Protein AF-A0A3N0Z350-F1 (afdb_monomer_lite)

Secondary structure (DSSP, 8-state):
----------------------PPPPPPTTS-S--TTSHHHHHHS-S-----TTSHHHHHHHHHHHHHHHHHHHHHHTTSEEEEEEGGG-EEEEEEEEE-TTSSEEEEEEEEETTEEEEEEEEEGGGEEEEEE----S--------------TTS-TTTHHHHHHHHHHHS-TT---

Radius of gyration: 33.09 Å; chains: 1; bounding box: 87×60×90 Å

Foldseek 3Di:
DDDDDDDDDDDDDDDDDDPPPDDPDDDDPPDPPDDCPDPVVVVVPPPDDPPPVPPPVVVVVVVVVVLVVVVVVQLLQAQFWKWFQFPPRFIWIFGWHHADSVRQKTWTAQIDGPVGTDGIDIDGVNGTPDMDTDRPPDDPDDDDDDDDDDDPPPPPPPCVVVSVVVVVVVPDPDDDD

InterPro domains:
  IPR020338 SMN complex, gem-associated protein 7 [PF11095] (59-133)
  IPR020338 SMN complex, gem-associated protein 7 [PTHR14679] (14-134)
  IPR020338 SMN complex, gem-associated protein 7 [cd11677] (58-134)
  IPR024642 SUZ-C domain [PS51938] (1-38)

Sequence (177 aa):
MRVFFKQASEPSSMKTPVSVLRLPRGPDPNSRGFDPNSPRFIALCPTTLSSSSSGSADEEEQRSDLRERFLRTLLSMTDKQVEFNMHEKVRVRARFGASDIDVLNFQVCDLETPLGVQREALLRCQDVISCSFELAIGQQEAHSSPSCLRPSLSSCQAQEHVCDNLQKYITDPAAPL

Structure (mmCIF, N/CA/C/O backbone):
data_AF-A0A3N0Z350-F1
#
_entry.id   AF-A0A3N0Z350-F1
#
loop_
_atom_site.group_PDB
_atom_site.id
_atom_site.type_symbol
_atom_site.label_atom_id
_atom_site.label_alt_id
_atom_site.label_comp_id
_atom_site.label_asym_id
_atom_site.label_entity_id
_atom_site.label_seq_id
_atom_site.pdbx_PDB_ins_code
_atom_site.Cartn_x
_atom_site.Cartn_y
_atom_site.Cartn_z
_atom_site.occupancy
_atom_site.B_iso_or_equiv
_atom_site.auth_seq_id
_atom_site.auth_comp_id
_atom_site.auth_asym_id
_atom_site.auth_atom_id
_atom_site.pdbx_PDB_model_num
ATOM 1 N N . MET A 1 1 ? -62.198 35.765 -67.996 1.00 38.78 1 MET A N 1
ATOM 2 C CA . MET A 1 1 ? -61.130 35.646 -66.977 1.00 38.78 1 MET A CA 1
ATOM 3 C C . MET A 1 1 ? -59.852 35.335 -67.753 1.00 38.78 1 MET A C 1
ATOM 5 O O . MET A 1 1 ? -59.866 34.366 -68.491 1.00 38.78 1 MET A O 1
ATOM 9 N N . ARG A 1 2 ? -58.922 36.289 -67.931 1.00 38.69 2 ARG A N 1
ATOM 10 C CA . ARG A 1 2 ? -57.797 36.570 -67.006 1.00 38.69 2 ARG A CA 1
ATOM 11 C C . ARG A 1 2 ? -56.979 35.291 -66.751 1.00 38.69 2 ARG A C 1
ATOM 13 O O . ARG A 1 2 ? -57.565 34.340 -66.270 1.00 38.69 2 ARG A O 1
ATOM 20 N N . VAL A 1 3 ? -55.672 35.187 -66.970 1.00 33.28 3 VAL A N 1
ATOM 21 C CA . VAL A 1 3 ? -54.604 36.064 -67.476 1.00 33.28 3 VAL A CA 1
ATOM 22 C C . VAL A 1 3 ? -53.439 35.117 -67.821 1.00 33.28 3 VAL A C 1
ATOM 24 O O . VAL A 1 3 ? -53.328 34.044 -67.234 1.00 33.28 3 VAL A O 1
ATOM 27 N N . PHE A 1 4 ? -52.559 35.544 -68.723 1.00 43.88 4 PHE A N 1
ATOM 28 C CA . PHE A 1 4 ? -51.174 35.076 -68.842 1.00 43.88 4 PHE A CA 1
ATOM 29 C C . PHE A 1 4 ? -50.443 35.041 -67.484 1.00 43.88 4 PHE A C 1
ATOM 31 O O . PHE A 1 4 ? -50.717 35.900 -66.655 1.00 43.88 4 PHE A O 1
ATOM 38 N N . PHE A 1 5 ? -49.431 34.177 -67.320 1.00 39.84 5 PHE A N 1
ATOM 39 C CA . PHE A 1 5 ? -48.048 34.620 -67.068 1.00 39.84 5 PHE A CA 1
ATOM 40 C C . PHE A 1 5 ? -47.017 33.487 -67.252 1.00 39.84 5 PHE A C 1
ATOM 42 O O . PHE A 1 5 ? -47.298 32.300 -67.144 1.00 39.84 5 PHE A O 1
ATOM 49 N N . LYS A 1 6 ? -45.822 33.951 -67.601 1.00 44.53 6 LYS A N 1
ATOM 50 C CA . LYS A 1 6 ? -44.577 33.342 -68.084 1.00 44.53 6 LYS A CA 1
ATOM 51 C C . LYS A 1 6 ? -43.626 33.068 -66.909 1.00 44.53 6 LYS A C 1
ATOM 53 O O . LYS A 1 6 ? -43.583 33.933 -66.048 1.00 44.53 6 LYS A O 1
ATOM 58 N N . GLN A 1 7 ? -42.786 32.021 -66.943 1.00 38.38 7 GLN A N 1
ATOM 59 C CA . GLN A 1 7 ? -41.319 32.150 -66.763 1.00 38.38 7 GLN A CA 1
ATOM 60 C C . GLN A 1 7 ? -40.536 30.833 -66.867 1.00 38.38 7 GLN A C 1
ATOM 62 O O . GLN A 1 7 ? -40.967 29.785 -66.404 1.00 38.38 7 GLN A O 1
ATOM 67 N N . ALA A 1 8 ? -39.349 30.959 -67.464 1.00 47.94 8 ALA A N 1
ATOM 68 C CA . ALA A 1 8 ? -38.227 30.038 -67.372 1.00 47.94 8 ALA A CA 1
ATOM 69 C C . ALA A 1 8 ? -37.484 30.220 -66.033 1.00 47.94 8 ALA A C 1
ATOM 71 O O . ALA A 1 8 ? -37.407 31.346 -65.539 1.00 47.94 8 ALA A O 1
ATOM 72 N N . SER A 1 9 ? -36.881 29.148 -65.507 1.00 46.88 9 SER A N 1
ATOM 73 C CA . SER A 1 9 ? -35.874 29.211 -64.438 1.00 46.88 9 SER A CA 1
ATOM 74 C C . SER A 1 9 ? -34.918 28.005 -64.480 1.00 46.88 9 SER A C 1
ATOM 76 O O . SER A 1 9 ? -35.347 26.882 -64.232 1.00 46.88 9 SER A O 1
ATOM 78 N N . GLU A 1 10 ? -33.651 28.301 -64.802 1.00 54.56 10 GLU A N 1
ATOM 79 C CA . GLU A 1 10 ? -32.373 27.718 -64.332 1.00 54.56 10 GLU A CA 1
ATOM 80 C C . GLU A 1 10 ? -32.142 26.181 -64.327 1.00 54.56 10 GLU A C 1
ATOM 82 O O . GLU A 1 10 ? -32.831 25.445 -63.619 1.00 54.56 10 GLU A O 1
ATOM 87 N N . PRO A 1 11 ? -31.085 25.669 -65.000 1.00 48.12 11 PRO A N 1
ATOM 88 C CA . PRO A 1 11 ? -30.588 24.313 -64.776 1.00 48.12 11 PRO A CA 1
ATOM 89 C C . PRO A 1 11 ? -29.825 24.195 -63.443 1.00 48.12 11 PRO A C 1
ATOM 91 O O . PRO A 1 11 ? -28.942 24.984 -63.113 1.00 48.12 11 PRO A O 1
ATOM 94 N N . SER A 1 12 ? -30.163 23.151 -62.688 1.00 54.31 12 SER A N 1
ATOM 95 C CA . SER A 1 12 ? -29.624 22.812 -61.371 1.00 54.31 12 SER A CA 1
ATOM 96 C C . SER A 1 12 ? -28.098 22.648 -61.349 1.00 54.31 12 SER A C 1
ATOM 98 O O . SER A 1 12 ? -27.541 21.820 -62.071 1.00 54.31 12 SER A O 1
ATOM 100 N N . SER A 1 13 ? -27.448 23.366 -60.433 1.00 52.69 13 SER A N 1
ATOM 101 C CA . SER A 1 13 ? -26.050 23.196 -60.025 1.00 52.69 13 SER A CA 1
ATOM 102 C C . SER A 1 13 ? -25.730 21.735 -59.662 1.00 52.69 13 SER A C 1
ATOM 104 O O . SER A 1 13 ? -26.204 21.207 -58.651 1.00 52.69 13 SER A O 1
ATOM 106 N N . MET A 1 14 ? -24.914 21.067 -60.484 1.00 59.91 14 MET A N 1
ATOM 107 C CA . MET A 1 14 ? -24.320 19.771 -60.150 1.00 59.91 14 MET A CA 1
ATOM 108 C C . MET A 1 14 ? -22.978 19.982 -59.435 1.00 59.91 14 MET A C 1
ATOM 110 O O . MET A 1 14 ? -21.966 20.323 -60.035 1.00 59.91 14 MET A O 1
ATOM 114 N N . LYS A 1 15 ? -23.069 19.801 -58.114 1.00 57.94 15 LYS A N 1
ATOM 115 C CA . LYS A 1 15 ? -22.072 19.609 -57.045 1.00 57.94 15 LYS A CA 1
ATOM 116 C C . LYS A 1 15 ? -20.602 19.469 -57.483 1.00 57.94 15 LYS A C 1
ATOM 118 O O . LYS A 1 15 ? -20.226 18.543 -58.195 1.00 57.94 15 LYS A O 1
ATOM 123 N N . THR A 1 16 ? -19.777 20.358 -56.935 1.00 59.88 16 THR A N 1
ATOM 124 C CA . THR A 1 16 ? -18.307 20.357 -56.939 1.00 59.88 16 THR A CA 1
ATOM 125 C C . THR A 1 16 ? -17.721 18.960 -56.669 1.00 59.88 16 THR A C 1
ATOM 127 O O . THR A 1 16 ? -18.126 18.319 -55.695 1.00 59.88 16 THR A O 1
ATOM 130 N N . PRO A 1 17 ? -16.755 18.469 -57.474 1.00 65.25 17 PRO A N 1
ATOM 131 C CA . PRO A 1 17 ? -16.105 17.194 -57.199 1.00 65.25 17 PRO A CA 1
ATOM 132 C C . PRO A 1 17 ? -15.253 17.312 -55.931 1.00 65.25 17 PRO A C 1
ATOM 134 O O . PRO A 1 17 ? -14.344 18.136 -55.846 1.00 65.25 17 PRO A O 1
ATOM 137 N N . VAL A 1 18 ? -15.556 16.482 -54.934 1.00 58.34 18 VAL A N 1
ATOM 138 C CA . VAL A 1 18 ? -14.759 16.372 -53.709 1.00 58.34 18 VAL A CA 1
ATOM 139 C C . VAL A 1 18 ? -13.467 15.638 -54.053 1.00 58.34 18 VAL A C 1
ATOM 141 O O . VAL A 1 18 ? -13.499 14.497 -54.519 1.00 58.34 18 VAL A O 1
ATOM 144 N N . SER A 1 19 ? -12.321 16.280 -53.836 1.00 59.72 19 SER A N 1
ATOM 145 C CA . SER A 1 19 ? -11.024 15.627 -53.972 1.00 59.72 19 SER A CA 1
ATOM 146 C C . SER A 1 19 ? -10.893 14.548 -52.897 1.00 59.72 19 SER A C 1
ATOM 148 O O . SER A 1 19 ? -10.782 14.822 -51.704 1.00 59.72 19 SER A O 1
ATOM 150 N N . VAL A 1 20 ? -10.921 13.283 -53.315 1.00 61.47 20 VAL A N 1
ATOM 151 C CA . VAL A 1 20 ? -10.632 12.165 -52.417 1.00 61.47 20 VAL A CA 1
ATOM 152 C C . VAL A 1 20 ? -9.122 12.128 -52.206 1.00 61.47 20 VAL A C 1
ATOM 154 O O . VAL A 1 20 ? -8.386 11.587 -53.033 1.00 61.47 20 VAL A O 1
ATOM 157 N N . LEU A 1 21 ? -8.649 12.717 -51.105 1.00 58.78 21 LEU A N 1
ATOM 158 C CA . LEU A 1 21 ? -7.277 12.528 -50.648 1.00 58.78 21 LEU A CA 1
ATOM 159 C C . LEU A 1 21 ? -7.148 11.065 -50.202 1.00 58.78 21 LEU A C 1
ATOM 161 O O . LEU A 1 21 ? -7.593 10.688 -49.118 1.00 58.78 21 LEU A O 1
ATOM 165 N N . ARG A 1 22 ? -6.620 10.199 -51.073 1.00 65.19 22 ARG A N 1
ATOM 166 C CA . ARG A 1 22 ? -6.386 8.801 -50.707 1.00 65.19 22 ARG A CA 1
ATOM 167 C C . ARG A 1 22 ? -5.327 8.772 -49.615 1.00 65.19 22 ARG A C 1
ATOM 169 O O . ARG A 1 22 ? -4.184 9.154 -49.855 1.00 65.19 22 ARG A O 1
ATOM 176 N N . LEU A 1 23 ? -5.729 8.323 -48.429 1.00 60.44 23 LEU A N 1
ATOM 177 C CA . LEU A 1 23 ? -4.806 8.034 -47.340 1.00 60.44 23 LEU A CA 1
ATOM 178 C C . LEU A 1 23 ? -3.713 7.079 -47.855 1.00 60.44 23 LEU A C 1
ATOM 180 O O . LEU A 1 23 ? -4.017 6.203 -48.678 1.00 60.44 23 LEU A O 1
ATOM 184 N N . PRO A 1 24 ? -2.450 7.247 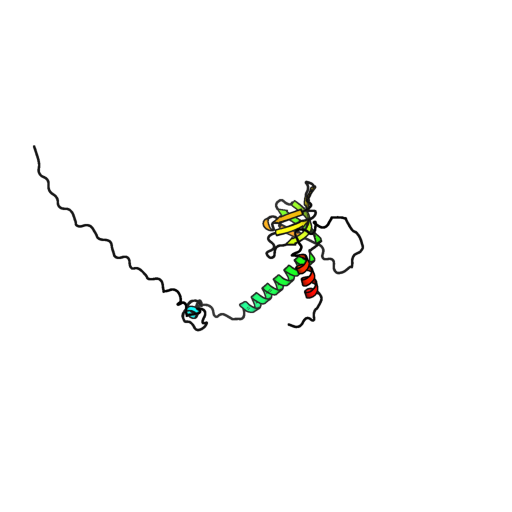-47.423 1.00 63.62 24 PRO A N 1
ATOM 185 C CA . PRO A 1 24 ? -1.369 6.357 -47.823 1.00 63.62 24 PRO A CA 1
ATOM 186 C C . PRO A 1 24 ? -1.771 4.912 -47.524 1.00 63.62 24 PRO A C 1
ATOM 188 O O . PRO A 1 24 ? -2.300 4.616 -46.450 1.00 63.62 24 PRO A O 1
ATOM 191 N N . ARG A 1 25 ? -1.565 4.024 -48.503 1.00 63.03 25 ARG A N 1
ATOM 192 C CA . ARG A 1 25 ? -1.869 2.599 -48.347 1.00 63.03 25 ARG A CA 1
ATOM 193 C C . ARG A 1 25 ? -1.151 2.078 -47.100 1.00 63.03 25 ARG A C 1
ATOM 195 O O . ARG A 1 25 ? 0.011 2.415 -46.867 1.00 63.03 25 ARG A O 1
ATOM 202 N N . GLY A 1 26 ? -1.875 1.298 -46.298 1.00 61.19 26 GLY A N 1
ATOM 203 C CA . GLY A 1 26 ? -1.299 0.600 -45.154 1.00 61.19 26 GLY A CA 1
ATOM 204 C C . GLY A 1 26 ? -0.128 -0.287 -45.595 1.00 61.19 26 GLY A C 1
ATOM 205 O O . GLY A 1 26 ? -0.062 -0.658 -46.768 1.00 61.19 26 GLY A O 1
ATOM 206 N N . PRO A 1 27 ? 0.815 -0.581 -44.689 1.00 63.00 27 PRO A N 1
ATOM 207 C CA . PRO A 1 27 ? 2.012 -1.347 -45.019 1.00 63.00 27 PRO A CA 1
ATOM 208 C C . PRO A 1 27 ? 1.653 -2.710 -45.632 1.00 63.00 27 PRO A C 1
ATOM 210 O O . PRO A 1 27 ? 0.743 -3.387 -45.153 1.00 63.00 27 PRO A O 1
ATOM 213 N N . ASP A 1 28 ? 2.363 -3.089 -46.700 1.00 62.50 28 ASP A N 1
ATOM 214 C CA . ASP A 1 28 ? 2.192 -4.374 -47.382 1.00 62.50 28 ASP A CA 1
ATOM 215 C C . ASP A 1 28 ? 2.426 -5.553 -46.420 1.00 62.50 28 ASP A C 1
ATOM 217 O O . ASP A 1 28 ? 3.331 -5.487 -45.584 1.00 62.50 28 ASP A O 1
ATOM 221 N N . PRO A 1 29 ? 1.697 -6.676 -46.568 1.00 60.00 29 PRO A N 1
ATOM 222 C CA . PRO A 1 29 ? 1.786 -7.827 -45.661 1.00 60.00 29 PRO A CA 1
ATOM 223 C C . PRO A 1 29 ? 3.168 -8.505 -45.639 1.00 60.00 29 PRO A C 1
ATOM 225 O O . PRO A 1 29 ? 3.470 -9.245 -44.706 1.00 60.00 29 PRO A O 1
ATOM 228 N N . ASN A 1 30 ? 4.021 -8.236 -46.635 1.00 58.00 30 ASN A N 1
ATOM 229 C CA . ASN A 1 30 ? 5.394 -8.743 -46.698 1.00 58.00 30 ASN A CA 1
ATOM 230 C C . ASN A 1 30 ? 6.443 -7.781 -46.116 1.00 58.00 30 ASN A C 1
ATOM 232 O O . ASN A 1 30 ? 7.598 -8.174 -45.958 1.00 58.00 30 ASN A O 1
ATOM 236 N N . SER A 1 31 ? 6.074 -6.539 -45.792 1.00 59.44 31 SER A N 1
ATOM 237 C CA . SER A 1 31 ? 6.962 -5.590 -45.127 1.00 59.44 31 SER A CA 1
ATOM 238 C C . SER A 1 31 ? 6.705 -5.669 -43.627 1.00 59.44 31 SER A C 1
ATOM 240 O O . SER A 1 31 ? 5.719 -5.138 -43.116 1.00 59.44 31 SER A O 1
ATOM 242 N N . ARG A 1 32 ? 7.581 -6.367 -42.898 1.00 59.38 32 ARG A N 1
ATOM 243 C CA . ARG A 1 32 ? 7.628 -6.278 -41.433 1.00 59.38 32 ARG A CA 1
ATOM 244 C C . ARG A 1 32 ? 8.016 -4.838 -41.099 1.00 59.38 32 ARG A C 1
ATOM 246 O O . ARG A 1 32 ? 9.191 -4.504 -41.138 1.00 59.38 32 ARG A O 1
ATOM 253 N N . GLY A 1 33 ? 7.014 -3.987 -40.883 1.00 59.09 33 GLY A N 1
ATOM 254 C CA . GLY A 1 33 ? 7.079 -2.520 -40.884 1.00 59.09 33 GLY A CA 1
ATOM 255 C C . GLY A 1 33 ? 7.877 -1.856 -39.758 1.00 59.09 33 GLY A C 1
ATOM 256 O O . GLY A 1 33 ? 7.446 -0.831 -39.243 1.00 59.09 33 GLY A O 1
ATOM 257 N N . PHE A 1 34 ? 9.026 -2.415 -39.402 1.00 55.62 34 PHE A N 1
ATOM 258 C CA . PHE A 1 34 ? 9.978 -1.911 -38.421 1.00 55.62 34 PHE A CA 1
ATOM 259 C C . PHE A 1 34 ? 11.403 -2.189 -38.917 1.00 55.62 34 PHE A C 1
ATOM 261 O O . PHE A 1 34 ? 12.174 -2.913 -38.296 1.00 55.62 34 PHE A O 1
ATOM 268 N N . ASP A 1 35 ? 11.742 -1.639 -40.081 1.00 65.69 35 ASP A N 1
ATOM 269 C CA . ASP A 1 35 ? 13.141 -1.500 -40.484 1.00 65.69 35 ASP A CA 1
ATOM 270 C C . ASP A 1 35 ? 13.651 -0.146 -39.952 1.00 65.69 35 ASP A C 1
ATOM 272 O O . ASP A 1 35 ? 13.087 0.889 -40.334 1.00 65.69 35 ASP A O 1
ATOM 276 N N . PRO A 1 36 ? 14.672 -0.122 -39.072 1.00 66.19 36 PRO A N 1
ATOM 277 C CA . PRO A 1 36 ? 15.239 1.116 -38.533 1.00 66.19 36 PRO A CA 1
ATOM 278 C C . PRO A 1 36 ? 15.865 2.015 -39.612 1.00 66.19 36 PRO A C 1
ATOM 280 O O . PRO A 1 36 ? 16.036 3.208 -39.387 1.00 66.19 36 PRO A O 1
ATOM 283 N N . ASN A 1 37 ? 16.152 1.481 -40.802 1.00 68.62 37 ASN A N 1
ATOM 284 C CA . ASN A 1 37 ? 16.627 2.254 -41.950 1.00 68.62 37 ASN A CA 1
ATOM 285 C C . ASN A 1 37 ? 15.496 2.663 -42.912 1.00 68.62 37 ASN A C 1
ATOM 287 O O . ASN A 1 37 ? 15.749 3.287 -43.944 1.00 68.62 37 ASN A O 1
ATOM 291 N N . SER A 1 38 ? 14.236 2.327 -42.611 1.00 72.06 38 SER A N 1
ATOM 292 C CA . SER A 1 38 ? 13.105 2.679 -43.468 1.00 72.06 38 SER A CA 1
ATOM 293 C C . SER A 1 38 ? 12.849 4.191 -43.470 1.00 72.06 38 SER A C 1
ATOM 295 O O . SER A 1 38 ? 12.790 4.800 -42.398 1.00 72.06 38 SER A O 1
ATOM 297 N N . PRO A 1 39 ? 12.524 4.796 -44.632 1.00 65.69 39 PRO A N 1
ATOM 298 C CA . PRO A 1 39 ? 12.066 6.184 -44.709 1.00 65.69 39 PRO A CA 1
ATOM 299 C C . PRO A 1 39 ? 10.880 6.491 -43.785 1.00 65.69 39 PRO A C 1
ATOM 301 O O . PRO A 1 39 ? 10.733 7.620 -43.328 1.00 65.69 39 PRO A O 1
ATOM 304 N N . ARG A 1 40 ? 10.039 5.490 -43.476 1.00 65.62 40 ARG A N 1
ATOM 305 C CA . ARG A 1 40 ? 8.920 5.635 -42.535 1.00 65.62 40 ARG A CA 1
ATOM 306 C C . ARG A 1 40 ? 9.400 5.773 -41.090 1.00 65.62 40 ARG A C 1
ATOM 308 O O . ARG A 1 40 ? 8.846 6.592 -40.369 1.00 65.62 40 ARG A O 1
ATOM 315 N N . PHE A 1 41 ? 10.400 4.993 -40.675 1.00 68.44 41 PHE A N 1
ATOM 316 C CA . PHE A 1 41 ? 11.003 5.113 -39.346 1.00 68.44 41 PHE A CA 1
ATOM 317 C C . PHE A 1 41 ? 11.679 6.480 -39.208 1.00 68.44 41 PHE A C 1
ATOM 319 O O . PHE A 1 41 ? 11.342 7.227 -38.301 1.00 68.44 41 PHE A O 1
ATOM 326 N N . ILE A 1 42 ? 12.489 6.870 -40.199 1.00 68.12 42 ILE A N 1
ATOM 327 C CA . ILE A 1 42 ? 13.177 8.171 -40.247 1.00 68.12 42 ILE A CA 1
ATOM 328 C C . ILE A 1 42 ? 12.191 9.353 -40.226 1.00 68.12 42 ILE A C 1
ATOM 330 O O . ILE A 1 42 ? 12.458 10.356 -39.576 1.00 68.12 42 ILE A O 1
ATOM 334 N N . ALA A 1 43 ? 11.043 9.248 -40.904 1.00 63.94 43 ALA A N 1
ATOM 335 C CA . ALA A 1 43 ? 10.021 10.300 -40.909 1.00 63.94 43 ALA A CA 1
ATOM 336 C C . ALA A 1 43 ? 9.174 10.349 -39.624 1.00 63.94 43 ALA A C 1
ATOM 338 O O . ALA A 1 43 ? 8.632 11.401 -39.290 1.00 63.94 43 ALA A O 1
ATOM 339 N N . LEU A 1 44 ? 9.024 9.218 -38.924 1.00 64.19 44 LEU A N 1
ATOM 340 C CA . LEU A 1 44 ? 8.374 9.152 -37.612 1.00 64.19 44 LEU A CA 1
ATOM 341 C C . LEU A 1 44 ? 9.320 9.568 -36.482 1.00 64.19 44 LEU A C 1
ATOM 343 O O . LEU A 1 44 ? 8.832 9.959 -35.425 1.00 64.19 44 LEU A O 1
ATOM 347 N N . CYS A 1 45 ? 10.638 9.515 -36.698 1.00 52.09 45 CYS A N 1
ATOM 348 C CA . CYS A 1 45 ? 11.618 10.157 -35.834 1.00 52.09 45 CYS A CA 1
ATOM 349 C C . CYS A 1 45 ? 11.412 11.680 -35.923 1.00 52.09 45 CYS A C 1
ATOM 351 O O . CYS A 1 45 ? 11.703 12.277 -36.963 1.00 52.09 45 CYS A O 1
ATOM 353 N N . PRO A 1 46 ? 10.917 12.344 -34.865 1.00 54.97 46 PRO A N 1
ATOM 354 C CA . PRO A 1 46 ? 10.752 13.789 -34.871 1.00 54.97 46 PRO A CA 1
ATOM 355 C C . PRO A 1 46 ? 12.135 14.423 -35.038 1.00 54.97 46 PRO A C 1
ATOM 357 O O . PRO A 1 46 ? 13.001 14.284 -34.178 1.00 54.97 46 PRO A O 1
ATOM 360 N N . THR A 1 47 ? 12.368 15.099 -36.161 1.00 55.31 47 THR A N 1
ATOM 361 C CA . THR A 1 47 ? 13.676 15.640 -36.574 1.00 55.31 47 THR A CA 1
ATOM 362 C C . THR A 1 47 ? 14.128 16.865 -35.757 1.00 55.31 47 THR A C 1
ATOM 364 O O . THR A 1 47 ? 14.876 17.705 -36.241 1.00 55.31 47 THR A O 1
ATOM 367 N N . THR A 1 48 ? 13.710 16.998 -34.499 1.00 48.28 48 THR A N 1
ATOM 368 C CA . THR A 1 48 ? 14.172 18.060 -33.597 1.00 48.28 48 THR A CA 1
ATOM 369 C C . THR A 1 48 ? 14.258 17.543 -32.174 1.00 48.28 48 THR A C 1
ATOM 371 O O . THR A 1 48 ? 13.408 17.832 -31.341 1.00 48.28 48 THR A O 1
ATOM 374 N N . LEU A 1 49 ? 15.287 16.759 -31.910 1.00 51.56 49 LEU A N 1
ATOM 375 C CA . LEU A 1 49 ? 16.127 16.867 -30.727 1.00 51.56 49 LEU A CA 1
ATOM 376 C C . LEU A 1 49 ? 17.330 16.004 -31.059 1.00 51.56 49 LEU A C 1
ATOM 378 O O . LEU A 1 49 ? 17.176 14.845 -31.437 1.00 51.56 49 LEU A O 1
ATOM 382 N N . SER A 1 50 ? 18.523 16.580 -30.958 1.00 47.28 50 SER A N 1
ATOM 383 C CA . SER A 1 50 ? 19.718 15.790 -30.716 1.00 47.28 50 SER A CA 1
ATOM 384 C C . SER A 1 50 ? 19.384 14.881 -29.542 1.00 47.28 50 SER A C 1
ATOM 386 O O . SER A 1 50 ? 19.368 15.328 -28.398 1.00 47.28 50 SER A O 1
ATOM 388 N N . SER A 1 51 ? 19.016 13.638 -29.837 1.00 46.34 51 SER A N 1
ATOM 389 C CA . SER A 1 51 ? 18.854 12.591 -28.854 1.00 46.34 51 SER A CA 1
ATOM 390 C C . SER A 1 51 ? 20.257 12.324 -28.345 1.00 46.34 51 SER A C 1
ATOM 392 O O . SER A 1 51 ? 20.979 11.474 -28.864 1.00 46.34 51 SER A O 1
ATOM 394 N N . SER A 1 52 ? 20.666 13.124 -27.366 1.00 47.47 52 SER A N 1
ATOM 395 C CA . SER A 1 52 ? 21.581 12.694 -26.333 1.00 47.47 52 SER A CA 1
ATOM 396 C C . SER A 1 52 ? 21.012 11.382 -25.810 1.00 47.47 52 SER A C 1
ATOM 398 O O . SER A 1 52 ? 20.109 11.353 -24.975 1.00 47.47 52 SER A O 1
ATOM 400 N N . SER A 1 53 ? 21.506 10.288 -26.377 1.00 48.31 53 SER A N 1
ATOM 401 C CA . SER A 1 53 ? 21.296 8.895 -25.996 1.00 48.31 53 SER A CA 1
ATOM 402 C C . SER A 1 53 ? 21.931 8.597 -24.631 1.00 48.31 53 SER A C 1
ATOM 404 O O . SER A 1 53 ? 22.562 7.567 -24.438 1.00 48.31 53 SER A O 1
ATOM 406 N N . SER A 1 54 ? 21.816 9.552 -23.712 1.00 50.81 54 SER A N 1
ATOM 407 C CA . SER A 1 54 ? 22.363 9.579 -22.360 1.00 50.81 54 SER A CA 1
ATOM 408 C C . SER A 1 54 ? 21.302 10.005 -21.337 1.00 50.81 54 SER A C 1
ATOM 410 O O . SER A 1 54 ? 21.644 10.276 -20.199 1.00 50.81 54 SER A O 1
ATOM 412 N N . GLY A 1 55 ? 20.035 10.156 -21.751 1.00 52.88 55 GLY A N 1
ATOM 413 C CA . GLY A 1 55 ? 18.915 10.453 -20.850 1.00 52.88 55 GLY A CA 1
ATOM 414 C C . GLY A 1 55 ? 17.977 9.266 -20.626 1.00 52.88 55 GLY A C 1
ATOM 415 O O . GLY A 1 55 ? 17.429 9.131 -19.548 1.00 52.88 55 GLY A O 1
ATOM 416 N N . SER A 1 56 ? 17.807 8.364 -21.601 1.00 60.09 56 SER A N 1
ATOM 417 C CA . SER A 1 56 ? 16.787 7.308 -21.497 1.00 60.09 56 SER A CA 1
ATOM 418 C C . SER A 1 56 ? 17.229 6.092 -20.684 1.00 60.09 56 SER A C 1
ATOM 420 O O . SER A 1 56 ? 16.431 5.572 -19.915 1.00 60.09 56 SER A O 1
ATOM 422 N N . ALA A 1 57 ? 18.478 5.641 -20.842 1.00 69.50 57 ALA A N 1
ATOM 423 C CA . ALA A 1 57 ? 18.975 4.459 -20.133 1.00 69.50 57 ALA A CA 1
ATOM 424 C C . ALA A 1 57 ? 19.127 4.735 -18.629 1.00 69.50 57 ALA A C 1
ATOM 426 O O . ALA A 1 57 ? 18.623 3.969 -17.814 1.00 69.50 57 ALA A O 1
ATOM 427 N N . ASP A 1 58 ? 19.718 5.879 -18.276 1.00 81.56 58 ASP A N 1
ATOM 428 C CA . ASP A 1 58 ? 19.926 6.270 -16.880 1.00 81.56 58 ASP A CA 1
ATOM 429 C C . ASP A 1 58 ? 18.590 6.557 -16.163 1.00 81.56 58 ASP A C 1
ATOM 431 O O . ASP A 1 58 ? 18.416 6.197 -15.000 1.00 81.56 58 ASP A O 1
ATOM 435 N N . GLU A 1 59 ? 17.602 7.155 -16.846 1.00 89.06 59 GLU A N 1
ATOM 436 C CA . GLU A 1 59 ? 16.250 7.346 -16.295 1.00 89.06 59 GLU A CA 1
ATOM 437 C C . GLU A 1 59 ? 15.489 6.019 -16.143 1.00 89.06 59 GLU A C 1
ATOM 439 O O . GLU A 1 59 ? 14.733 5.834 -15.187 1.00 89.06 59 GLU A O 1
ATOM 444 N N . GLU A 1 60 ? 15.651 5.082 -17.079 1.00 91.12 60 GLU A N 1
ATOM 445 C CA . GLU A 1 60 ? 15.085 3.732 -16.987 1.00 91.12 60 GLU A CA 1
ATOM 446 C C . GLU A 1 60 ? 15.671 2.947 -15.811 1.00 91.12 60 GLU A C 1
ATOM 448 O O . GLU A 1 60 ? 14.905 2.367 -15.035 1.00 91.12 60 GLU A O 1
ATOM 453 N N . GLU A 1 61 ? 16.991 2.993 -15.633 1.00 92.56 61 GLU A N 1
ATOM 454 C CA . GLU A 1 61 ? 17.697 2.377 -14.508 1.00 92.56 61 GLU A CA 1
ATOM 455 C C . GLU A 1 61 ? 17.245 2.988 -13.176 1.00 92.56 61 GLU A C 1
ATOM 457 O O . GLU A 1 61 ? 16.805 2.268 -12.282 1.00 92.56 61 GLU A O 1
ATOM 462 N N . GLN A 1 62 ? 17.200 4.320 -13.069 1.00 94.81 62 GLN A N 1
ATOM 463 C CA . GLN A 1 62 ? 16.720 5.000 -11.860 1.00 94.81 62 GLN A CA 1
ATOM 464 C C . GLN A 1 62 ? 15.268 4.650 -11.512 1.00 94.81 62 GLN A C 1
ATOM 466 O O . GLN A 1 62 ? 14.933 4.450 -10.339 1.00 94.81 62 GLN A O 1
ATOM 471 N N . ARG A 1 63 ? 14.379 4.567 -12.512 1.00 94.31 63 ARG A N 1
ATOM 472 C CA . ARG A 1 63 ? 12.987 4.146 -12.291 1.00 94.31 63 ARG A CA 1
ATOM 473 C C . ARG A 1 63 ? 12.911 2.697 -11.827 1.00 94.31 63 ARG A C 1
ATOM 475 O O . ARG A 1 63 ? 12.104 2.407 -10.944 1.00 94.31 63 ARG A O 1
ATOM 482 N N . SER A 1 64 ? 13.730 1.815 -12.397 1.00 95.50 64 SER A N 1
ATOM 483 C CA . SER A 1 64 ? 13.823 0.414 -11.982 1.00 95.50 64 SER A CA 1
ATOM 484 C C . SER A 1 64 ? 14.299 0.296 -10.533 1.00 95.50 64 SER A C 1
ATOM 486 O O . SER A 1 64 ? 13.637 -0.358 -9.729 1.00 95.50 64 SER A O 1
ATOM 488 N N . ASP A 1 65 ? 15.357 1.014 -10.159 1.00 96.56 65 ASP A N 1
ATOM 489 C CA . ASP A 1 65 ? 15.918 1.018 -8.805 1.00 96.56 65 ASP A CA 1
ATOM 490 C C . ASP A 1 65 ? 14.918 1.511 -7.752 1.00 96.56 65 ASP A C 1
ATOM 492 O O . ASP A 1 65 ? 14.739 0.903 -6.690 1.00 96.56 65 ASP A O 1
ATOM 496 N N . LEU A 1 66 ? 14.232 2.626 -8.031 1.00 96.69 66 LEU A N 1
ATOM 497 C CA . LEU A 1 66 ? 13.195 3.156 -7.143 1.00 96.69 66 LEU A CA 1
ATOM 498 C C . LEU A 1 66 ? 12.026 2.181 -7.024 1.00 96.69 66 LEU A C 1
ATOM 500 O O . LEU A 1 66 ? 11.498 1.970 -5.927 1.00 96.69 66 LEU A O 1
ATOM 504 N N . ARG A 1 67 ? 11.643 1.558 -8.142 1.00 95.75 67 ARG A N 1
ATOM 505 C CA . ARG A 1 67 ? 10.583 0.557 -8.173 1.00 95.75 67 ARG A CA 1
ATOM 506 C C . ARG A 1 67 ? 10.957 -0.678 -7.362 1.00 95.75 67 ARG A C 1
ATOM 508 O O . ARG A 1 67 ? 10.123 -1.152 -6.595 1.00 95.75 67 ARG A O 1
ATOM 515 N N . GLU A 1 68 ? 12.187 -1.168 -7.466 1.00 96.50 68 GLU A N 1
ATOM 516 C CA . GLU A 1 68 ? 12.667 -2.309 -6.688 1.00 96.50 68 GLU A CA 1
ATOM 517 C C . GLU A 1 68 ? 12.586 -2.022 -5.183 1.00 96.50 68 GLU A C 1
ATOM 519 O O . GLU A 1 68 ? 11.992 -2.794 -4.426 1.00 96.50 68 GLU A O 1
ATOM 524 N N . ARG A 1 69 ? 13.124 -0.880 -4.738 1.00 96.06 69 ARG A N 1
ATOM 525 C CA . ARG A 1 69 ? 13.099 -0.481 -3.318 1.00 96.06 69 ARG A CA 1
ATOM 526 C C . ARG A 1 69 ? 11.675 -0.330 -2.792 1.00 96.06 69 ARG A C 1
ATOM 528 O O . ARG A 1 69 ? 11.377 -0.744 -1.670 1.00 96.06 69 ARG A O 1
ATOM 535 N N . PHE A 1 70 ? 10.787 0.227 -3.608 1.00 94.62 70 PHE A N 1
ATOM 536 C CA . PHE A 1 70 ? 9.371 0.341 -3.286 1.00 94.62 70 PHE A CA 1
ATOM 537 C C . PHE A 1 70 ? 8.711 -1.034 -3.106 1.00 94.62 70 PHE A C 1
ATOM 539 O O . PHE A 1 70 ? 8.074 -1.279 -2.083 1.00 94.62 70 PHE A O 1
ATOM 546 N N . LEU A 1 71 ? 8.924 -1.968 -4.036 1.00 94.31 71 LEU A N 1
ATOM 547 C CA . LEU A 1 71 ? 8.373 -3.323 -3.942 1.00 94.31 71 LEU A CA 1
ATOM 548 C C . LEU A 1 71 ? 8.932 -4.096 -2.737 1.00 94.31 71 LEU A C 1
ATOM 550 O O . LEU A 1 71 ? 8.176 -4.758 -2.027 1.00 94.31 71 LEU A O 1
ATOM 554 N N . ARG A 1 72 ? 10.229 -3.955 -2.433 1.00 93.62 72 ARG A N 1
ATOM 555 C CA . ARG A 1 72 ? 10.833 -4.514 -1.208 1.00 93.62 72 ARG A CA 1
ATOM 556 C C . ARG A 1 72 ? 10.206 -3.932 0.060 1.00 93.62 72 ARG A C 1
ATOM 558 O O . ARG A 1 72 ? 10.060 -4.648 1.051 1.00 93.62 72 ARG A O 1
ATOM 565 N N . THR A 1 73 ? 9.808 -2.660 0.030 1.00 92.31 73 THR A N 1
ATOM 566 C CA . THR A 1 73 ? 9.108 -2.006 1.145 1.00 92.31 73 THR A CA 1
ATOM 567 C C . THR A 1 73 ? 7.715 -2.601 1.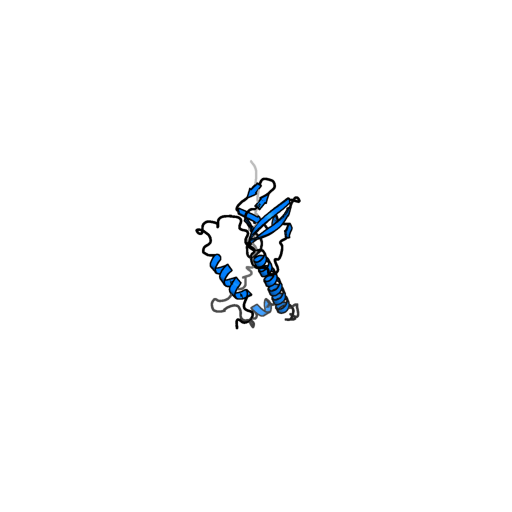345 1.00 92.31 73 THR A C 1
ATOM 569 O O . THR A 1 73 ? 7.375 -2.939 2.476 1.00 92.31 73 THR A O 1
ATOM 572 N N . LEU A 1 74 ? 6.945 -2.811 0.268 1.00 93.00 74 LEU A N 1
ATOM 573 C CA . LEU A 1 74 ? 5.638 -3.482 0.339 1.00 93.00 74 LEU A CA 1
ATOM 574 C C . LEU A 1 74 ? 5.765 -4.904 0.887 1.00 93.00 74 LEU A C 1
ATOM 576 O O . LEU A 1 74 ? 5.015 -5.288 1.778 1.00 93.00 74 LEU A O 1
ATOM 580 N N . LEU A 1 75 ? 6.758 -5.661 0.413 1.00 92.50 75 LEU A N 1
ATOM 581 C CA . LEU A 1 75 ? 7.013 -7.008 0.918 1.00 92.50 75 LEU A CA 1
ATOM 582 C C . LEU A 1 75 ? 7.344 -6.984 2.414 1.00 92.50 75 LEU A C 1
ATOM 584 O O . LEU A 1 75 ? 6.800 -7.773 3.180 1.00 92.50 75 LEU A O 1
ATOM 588 N N . SER A 1 76 ? 8.170 -6.027 2.842 1.00 92.12 76 SER A N 1
ATOM 589 C CA . SER A 1 76 ? 8.537 -5.834 4.249 1.00 92.12 76 SER A CA 1
ATOM 590 C C . SER A 1 76 ? 7.377 -5.365 5.131 1.00 92.12 76 SER A C 1
ATOM 592 O O . SER A 1 76 ? 7.523 -5.373 6.353 1.00 92.12 76 SER A O 1
ATOM 594 N N . MET A 1 77 ? 6.271 -4.909 4.542 1.00 93.25 77 MET A N 1
ATOM 595 C CA . MET A 1 77 ? 5.056 -4.483 5.235 1.00 93.25 77 MET A CA 1
ATOM 596 C C . MET A 1 77 ? 4.081 -5.650 5.468 1.00 93.25 77 MET A C 1
ATOM 598 O O . MET A 1 77 ? 3.217 -5.541 6.336 1.00 93.25 77 MET A O 1
ATOM 602 N N . THR A 1 78 ? 4.220 -6.756 4.725 1.00 92.69 78 THR A N 1
ATOM 603 C CA . THR A 1 78 ? 3.365 -7.959 4.813 1.00 92.69 78 THR A CA 1
ATOM 604 C C . THR A 1 78 ? 3.249 -8.466 6.248 1.00 92.69 78 THR A C 1
ATOM 606 O O . THR A 1 78 ? 4.243 -8.532 6.971 1.00 92.69 78 THR A O 1
ATOM 609 N N . ASP A 1 79 ? 2.023 -8.785 6.662 1.00 93.00 79 ASP A N 1
ATOM 610 C CA . ASP A 1 79 ? 1.629 -9.282 7.986 1.00 93.00 79 ASP A CA 1
ATOM 611 C C . ASP A 1 79 ? 1.916 -8.351 9.173 1.00 93.00 79 ASP A C 1
ATOM 613 O O . ASP A 1 79 ? 1.671 -8.717 10.333 1.00 93.00 79 ASP A O 1
ATOM 617 N N . LYS A 1 80 ? 2.362 -7.118 8.912 1.00 94.12 80 LYS A N 1
ATOM 618 C CA . LYS A 1 80 ? 2.592 -6.108 9.947 1.00 94.12 80 LYS A CA 1
ATOM 619 C C . LYS A 1 80 ? 1.347 -5.295 10.229 1.00 94.12 80 LYS A C 1
ATOM 621 O O . LYS A 1 80 ? 0.473 -5.120 9.381 1.00 94.12 80 LYS A O 1
ATOM 626 N N . GLN A 1 81 ? 1.304 -4.750 11.440 1.00 96.25 81 GLN A N 1
ATOM 627 C CA . GLN A 1 81 ? 0.311 -3.753 11.790 1.00 96.25 81 GLN A CA 1
ATOM 628 C C . GLN A 1 81 ? 0.682 -2.414 11.147 1.00 96.25 81 GLN A C 1
ATOM 630 O O . GLN A 1 81 ? 1.792 -1.907 11.325 1.00 96.25 81 GLN A O 1
ATOM 635 N N . VAL A 1 82 ? -0.257 -1.866 10.384 1.00 96.56 82 VAL A N 1
ATOM 636 C CA . VAL A 1 82 ? -0.109 -0.627 9.626 1.00 96.56 82 VAL A CA 1
ATOM 637 C C . VAL A 1 82 ? -1.193 0.349 10.071 1.00 96.56 82 VAL A C 1
ATOM 639 O O . VAL A 1 82 ? -2.372 -0.002 10.167 1.00 96.56 82 VAL A O 1
ATOM 642 N N . GLU A 1 83 ? -0.790 1.584 10.354 1.00 97.12 83 GLU A N 1
ATOM 643 C CA . GLU A 1 83 ? -1.710 2.696 10.591 1.00 97.12 83 GLU A CA 1
ATOM 644 C C . GLU A 1 83 ? -1.941 3.425 9.268 1.00 97.12 83 GLU A C 1
ATOM 646 O O . GLU A 1 83 ? -0.995 3.926 8.656 1.00 97.12 83 GLU A O 1
ATOM 651 N N . PHE A 1 84 ? -3.196 3.475 8.827 1.00 96.75 84 PHE A N 1
ATOM 652 C CA . PHE A 1 84 ? -3.619 4.211 7.643 1.00 96.75 84 PHE A CA 1
ATOM 653 C C . PHE A 1 84 ? -4.289 5.512 8.074 1.00 96.75 84 PHE A C 1
ATOM 655 O O . PHE A 1 84 ? -5.273 5.518 8.820 1.00 96.75 84 PHE A O 1
ATOM 662 N N . ASN A 1 85 ? -3.771 6.623 7.563 1.00 96.56 85 ASN A N 1
ATOM 663 C CA . ASN A 1 85 ? -4.424 7.917 7.637 1.00 96.56 85 ASN A CA 1
ATOM 664 C C . ASN A 1 85 ? -5.284 8.079 6.390 1.00 96.56 85 ASN A C 1
ATOM 666 O O . ASN A 1 85 ? -4.761 8.124 5.277 1.00 96.56 85 ASN A O 1
ATOM 670 N N . MET A 1 86 ? -6.592 8.166 6.578 1.00 95.25 86 MET A N 1
ATOM 671 C CA . MET A 1 86 ? -7.568 8.315 5.507 1.00 95.25 86 MET A CA 1
ATOM 672 C C . MET A 1 86 ? -8.070 9.760 5.425 1.00 95.25 86 MET A C 1
ATOM 674 O O . MET A 1 86 ? -7.763 10.610 6.272 1.00 95.25 86 MET A O 1
ATOM 678 N N . HIS A 1 87 ? -8.864 10.047 4.396 1.00 93.75 87 HIS A N 1
ATOM 679 C CA . HIS A 1 87 ? -9.602 11.305 4.313 1.00 93.75 87 HIS A CA 1
ATOM 680 C C . HIS A 1 87 ? -10.502 11.529 5.545 1.00 93.75 87 HIS A C 1
ATOM 682 O O . HIS A 1 87 ? -10.776 10.625 6.330 1.00 93.75 87 HIS A O 1
ATOM 688 N N . GLU A 1 88 ? -10.902 12.786 5.762 1.00 91.62 88 GLU A N 1
ATOM 689 C CA . GLU A 1 88 ? -11.756 13.190 6.896 1.00 91.62 88 GLU A CA 1
ATOM 690 C C . GLU A 1 88 ? -11.128 12.988 8.290 1.00 91.62 88 GLU A C 1
ATOM 692 O O . GLU A 1 88 ? -11.826 12.964 9.300 1.00 91.62 88 GLU A O 1
ATOM 697 N N . LYS A 1 89 ? -9.787 12.925 8.366 1.00 89.56 89 LYS A N 1
ATOM 698 C CA . LYS A 1 89 ? -9.012 12.723 9.610 1.00 89.56 89 LYS A CA 1
ATOM 699 C C . LYS A 1 89 ? -9.301 11.380 10.289 1.00 89.56 89 LYS A C 1
ATOM 701 O O . LYS A 1 89 ? -9.082 11.239 11.494 1.00 89.56 89 LYS A O 1
ATOM 706 N N . VAL A 1 90 ? -9.764 10.396 9.524 1.00 93.12 90 VAL A N 1
ATOM 707 C CA . VAL A 1 90 ? -9.972 9.040 10.019 1.00 93.12 90 VAL A CA 1
ATOM 708 C C . VAL A 1 90 ? -8.628 8.322 10.070 1.00 93.12 90 VAL A C 1
ATOM 710 O O . VAL A 1 90 ? -7.867 8.321 9.104 1.00 93.12 90 VAL A O 1
ATOM 713 N N . ARG A 1 91 ? -8.331 7.716 11.219 1.00 95.12 91 ARG A N 1
ATOM 714 C CA . ARG A 1 91 ? -7.173 6.843 11.402 1.00 95.12 91 ARG A CA 1
ATOM 715 C C . ARG A 1 91 ? -7.672 5.442 11.662 1.00 95.12 91 ARG A C 1
ATOM 717 O O . ARG A 1 91 ? -8.464 5.244 12.582 1.00 95.12 91 ARG A O 1
ATOM 724 N N . VAL A 1 92 ? -7.212 4.500 10.858 1.00 96.12 92 VAL A N 1
ATOM 725 C CA . VAL A 1 92 ? -7.558 3.088 11.002 1.00 96.12 92 VAL A CA 1
ATOM 726 C C . VAL A 1 92 ? -6.290 2.273 11.155 1.00 96.12 92 VAL A C 1
ATOM 728 O O . VAL A 1 92 ? -5.245 2.601 10.589 1.00 96.12 92 VAL A O 1
ATOM 731 N N . ARG A 1 93 ? -6.379 1.210 11.943 1.00 97.06 93 ARG A N 1
ATOM 732 C CA . ARG A 1 93 ? -5.294 0.248 12.123 1.00 97.06 93 ARG A CA 1
ATOM 733 C C . ARG A 1 93 ? -5.730 -1.064 11.525 1.00 97.06 93 ARG A C 1
ATOM 735 O O . ARG A 1 93 ? -6.859 -1.484 11.736 1.00 97.06 93 ARG A O 1
ATOM 742 N N . ALA A 1 94 ? -4.852 -1.693 10.767 1.00 97.06 94 ALA A N 1
ATOM 743 C CA . ALA A 1 94 ? -5.123 -3.006 10.211 1.00 97.06 94 ALA A CA 1
ATOM 744 C C . ALA A 1 94 ? -3.821 -3.772 10.037 1.00 97.06 94 ALA A C 1
ATOM 746 O O . ALA A 1 94 ? -2.736 -3.183 10.011 1.00 97.06 94 ALA A O 1
ATOM 747 N N . ARG A 1 95 ? -3.921 -5.087 9.894 1.00 97.19 95 ARG A N 1
ATOM 748 C CA . ARG A 1 95 ? -2.798 -5.900 9.447 1.00 97.19 95 ARG A CA 1
ATOM 749 C C . ARG A 1 95 ? -2.763 -5.885 7.924 1.00 97.19 95 ARG A C 1
ATOM 751 O O . ARG A 1 95 ? -3.770 -6.160 7.274 1.00 97.19 95 ARG A O 1
ATOM 758 N N . PHE A 1 96 ? -1.617 -5.533 7.355 1.00 96.56 96 PHE A N 1
ATOM 759 C CA . PHE A 1 96 ? -1.454 -5.516 5.907 1.00 96.56 96 PHE A CA 1
ATOM 760 C C . PHE A 1 96 ? -1.297 -6.939 5.365 1.00 96.56 96 PHE A C 1
ATOM 762 O O . PHE A 1 96 ? -0.439 -7.680 5.833 1.00 96.56 96 PHE A O 1
ATOM 769 N N . GLY A 1 97 ? -2.125 -7.308 4.387 1.00 95.00 97 GLY A N 1
ATOM 770 C CA . GLY A 1 97 ? -2.058 -8.603 3.715 1.00 95.00 97 GLY A CA 1
ATOM 771 C C . GLY A 1 97 ? -1.321 -8.508 2.385 1.00 95.00 97 GLY A C 1
ATOM 772 O O . GLY A 1 97 ? -0.251 -9.081 2.215 1.00 95.00 97 GLY A O 1
ATOM 773 N N . ALA A 1 98 ? -1.883 -7.765 1.432 1.00 94.75 98 ALA A N 1
ATOM 774 C CA . ALA A 1 98 ? -1.325 -7.645 0.090 1.00 94.75 98 ALA A CA 1
ATOM 7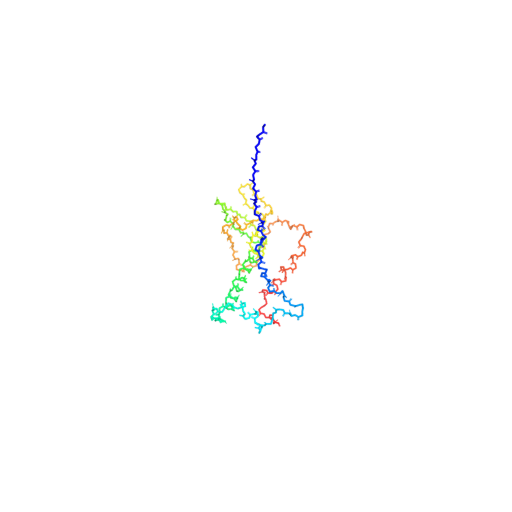75 C C . ALA A 1 98 ? -1.702 -6.318 -0.573 1.00 94.75 98 ALA A C 1
ATOM 777 O O . ALA A 1 98 ? -2.620 -5.619 -0.150 1.00 94.75 98 ALA A O 1
ATOM 778 N N . SER A 1 99 ? -1.003 -5.991 -1.655 1.00 95.31 99 SER A N 1
ATOM 779 C CA . SER A 1 99 ? -1.330 -4.881 -2.549 1.00 95.31 99 SER A CA 1
ATOM 780 C C . SER A 1 99 ? -1.361 -5.389 -3.983 1.00 95.31 99 SER A C 1
ATOM 782 O O . SER A 1 99 ? -0.678 -6.358 -4.320 1.00 95.31 99 SER A O 1
ATOM 784 N N . ASP A 1 100 ? -2.116 -4.718 -4.843 1.00 92.88 100 ASP A N 1
ATOM 785 C CA . ASP A 1 100 ? -1.917 -4.840 -6.284 1.00 92.88 100 ASP A CA 1
ATOM 786 C C . ASP A 1 100 ? -0.558 -4.256 -6.710 1.00 92.88 100 ASP A C 1
ATOM 788 O O . ASP A 1 100 ? 0.094 -3.514 -5.970 1.00 92.88 100 ASP A O 1
ATOM 792 N N . ILE A 1 101 ? -0.119 -4.612 -7.922 1.00 88.25 101 ILE A N 1
ATOM 793 C CA . ILE A 1 101 ? 1.173 -4.171 -8.464 1.00 88.25 101 ILE A CA 1
ATOM 794 C C . ILE A 1 101 ? 1.245 -2.645 -8.576 1.00 88.25 101 ILE A C 1
ATOM 796 O O . ILE A 1 101 ? 2.287 -2.052 -8.301 1.00 88.25 101 ILE A O 1
ATOM 800 N N . ASP A 1 102 ? 0.139 -2.000 -8.929 1.00 89.94 102 ASP A N 1
ATOM 801 C CA . ASP A 1 102 ? 0.081 -0.554 -9.147 1.00 89.94 102 ASP A CA 1
ATOM 802 C C . ASP A 1 102 ? -0.249 0.226 -7.867 1.00 89.94 102 ASP A C 1
ATOM 804 O O . ASP A 1 102 ? -0.267 1.454 -7.886 1.00 89.94 102 ASP A O 1
ATOM 808 N N . VAL A 1 103 ? -0.455 -0.476 -6.748 1.00 91.06 103 VAL A N 1
ATOM 809 C CA . VAL A 1 103 ? -0.774 0.091 -5.430 1.00 91.06 103 VAL A CA 1
ATOM 810 C C . VAL A 1 103 ? -2.000 1.001 -5.488 1.00 91.06 103 VAL A C 1
ATOM 812 O O . VAL A 1 103 ? -2.026 2.116 -4.976 1.00 91.06 103 VAL A O 1
ATOM 815 N N . LEU A 1 104 ? -3.048 0.508 -6.143 1.00 94.31 104 LEU A N 1
ATOM 816 C CA . LEU A 1 104 ? -4.373 1.110 -6.154 1.00 94.31 104 LEU A CA 1
ATOM 817 C C . LEU A 1 104 ? -5.241 0.540 -5.033 1.00 94.31 104 LEU A C 1
ATOM 819 O O . LEU A 1 104 ? -6.211 1.196 -4.648 1.00 94.31 104 LEU A O 1
ATOM 823 N N . ASN A 1 105 ? -4.916 -0.645 -4.505 1.00 95.69 105 ASN A N 1
ATOM 824 C CA . ASN A 1 105 ? -5.708 -1.316 -3.480 1.00 95.69 105 ASN A CA 1
ATOM 825 C C . ASN A 1 105 ? -4.836 -2.059 -2.462 1.00 95.69 105 ASN A C 1
ATOM 827 O O . ASN A 1 105 ? -3.945 -2.819 -2.833 1.00 95.69 105 ASN A O 1
ATOM 831 N N . PHE A 1 106 ? -5.176 -1.916 -1.182 1.00 96.62 106 PHE A N 1
ATOM 832 C CA . PHE A 1 106 ? -4.571 -2.643 -0.071 1.00 96.62 106 PHE A CA 1
ATOM 833 C C . PHE A 1 106 ? -5.571 -3.650 0.495 1.00 96.62 106 PHE A C 1
ATOM 835 O O . PHE A 1 106 ? -6.617 -3.271 1.027 1.00 96.62 106 PHE A O 1
ATOM 842 N N . GLN A 1 107 ? -5.246 -4.935 0.404 1.00 97.19 107 GLN A N 1
ATOM 843 C CA . GLN A 1 107 ? -5.916 -5.975 1.170 1.00 97.19 107 GLN A CA 1
ATOM 844 C C . GLN A 1 107 ? -5.404 -5.917 2.606 1.00 97.19 107 GLN A C 1
ATOM 846 O O . GLN A 1 107 ? -4.199 -6.008 2.858 1.00 97.19 107 GLN A O 1
ATOM 851 N N . VAL A 1 108 ? -6.330 -5.799 3.548 1.00 97.19 108 VAL A N 1
ATOM 852 C CA . VAL A 1 108 ? -6.024 -5.757 4.973 1.00 97.19 108 VAL A CA 1
ATOM 853 C C . VAL A 1 108 ? -6.972 -6.659 5.749 1.00 97.19 108 VAL A C 1
ATOM 855 O O . VAL A 1 108 ? -8.132 -6.834 5.364 1.00 97.19 108 VAL A O 1
ATOM 858 N N . CYS A 1 109 ? -6.489 -7.190 6.864 1.00 96.88 109 CYS A N 1
ATOM 859 C CA . CYS A 1 109 ? -7.306 -7.927 7.815 1.00 96.88 109 CYS A CA 1
ATOM 860 C C . CYS A 1 109 ? -7.329 -7.239 9.181 1.00 96.88 109 CYS A C 1
ATOM 862 O O . CYS A 1 109 ? -6.472 -6.408 9.500 1.00 96.88 109 CYS A O 1
ATOM 864 N N . ASP A 1 110 ? -8.362 -7.558 9.960 1.00 96.38 110 ASP A N 1
ATOM 865 C CA . ASP A 1 110 ? -8.627 -6.976 11.279 1.00 96.38 110 ASP A CA 1
ATOM 866 C C . ASP A 1 110 ? -8.593 -5.432 11.264 1.00 96.38 110 ASP A C 1
ATOM 868 O O . ASP A 1 110 ? -7.940 -4.788 12.082 1.00 96.38 110 ASP A O 1
ATOM 872 N N . LEU A 1 111 ? -9.294 -4.827 10.297 1.00 97.19 111 LEU A N 1
ATOM 873 C CA . LEU A 1 111 ? -9.406 -3.378 10.146 1.00 97.19 111 LEU A CA 1
ATOM 874 C C . LEU A 1 111 ? -10.222 -2.782 11.300 1.00 97.19 111 LEU A C 1
ATOM 876 O O . LEU A 1 111 ? -11.442 -2.940 11.372 1.00 97.19 111 LEU A O 1
ATOM 880 N N . GLU A 1 112 ? -9.542 -2.064 12.184 1.00 96.19 112 GLU A N 1
ATOM 881 C CA . GLU A 1 112 ? -10.119 -1.334 13.303 1.00 96.19 112 GLU A CA 1
ATOM 882 C C . GLU A 1 112 ? -10.733 -0.021 12.814 1.00 96.19 112 GLU A C 1
ATOM 884 O O . GLU A 1 112 ? -10.039 0.920 12.418 1.00 96.19 112 GLU A O 1
ATOM 889 N N . THR A 1 113 ? -12.059 0.051 12.878 1.00 93.50 113 THR A N 1
ATOM 890 C CA . THR A 1 113 ? -12.829 1.273 12.650 1.00 93.50 113 THR A CA 1
ATOM 891 C C . THR A 1 113 ? -13.513 1.698 13.951 1.00 93.50 113 THR A C 1
ATOM 893 O O . THR A 1 113 ? -13.735 0.866 14.834 1.00 93.50 113 THR A O 1
ATOM 896 N N . PRO A 1 114 ? -13.939 2.964 14.088 1.00 87.44 114 PRO A N 1
ATOM 897 C CA . PRO A 1 114 ? -14.709 3.403 15.256 1.00 87.44 114 PRO A CA 1
ATOM 898 C C . PRO A 1 114 ? -16.010 2.615 15.491 1.00 87.44 114 PRO A C 1
ATOM 900 O O . PRO A 1 114 ? -16.532 2.610 16.602 1.00 87.44 114 PRO A O 1
ATOM 903 N N . LEU A 1 115 ? -16.542 1.958 14.455 1.00 90.38 115 LEU A N 1
ATOM 904 C CA . LEU A 1 115 ? -17.758 1.145 14.526 1.00 90.38 115 LEU A CA 1
ATOM 905 C C . LEU A 1 115 ? -17.482 -0.307 14.948 1.00 90.38 115 LEU A C 1
ATOM 907 O O . LEU A 1 115 ? -18.416 -1.032 15.284 1.00 90.38 115 LEU A O 1
ATOM 911 N N . GLY A 1 116 ? -16.219 -0.734 14.925 1.00 93.44 116 GLY A N 1
ATOM 912 C CA . GLY A 1 116 ? -15.802 -2.094 15.237 1.00 93.44 116 GLY A CA 1
ATOM 913 C C . GLY A 1 116 ? -14.682 -2.597 14.330 1.00 93.44 116 GLY A C 1
ATOM 914 O O . GLY A 1 116 ? -14.098 -1.850 13.543 1.00 93.44 116 GLY A O 1
ATOM 915 N N . VAL A 1 117 ? -14.396 -3.893 14.446 1.00 96.38 117 VAL A N 1
ATOM 916 C CA . VAL A 1 117 ? -13.328 -4.566 13.698 1.00 96.38 117 VAL A CA 1
ATOM 917 C C . VAL A 1 117 ? -13.914 -5.323 12.513 1.00 96.38 117 VAL A C 1
ATOM 919 O O . VAL A 1 117 ? -14.787 -6.178 12.679 1.00 96.38 117 VAL A O 1
ATOM 922 N N . GLN A 1 118 ? -13.414 -5.032 11.318 1.00 96.06 118 GLN A N 1
ATOM 923 C CA . GLN A 1 118 ? -13.757 -5.745 10.097 1.00 96.06 118 GLN A CA 1
ATOM 924 C C . GLN A 1 118 ? -12.671 -6.777 9.776 1.00 96.06 118 GLN A C 1
ATOM 926 O O . GLN A 1 118 ? -11.512 -6.425 9.590 1.00 96.06 118 GLN A O 1
ATOM 931 N N . ARG A 1 119 ? -13.054 -8.059 9.691 1.00 95.38 119 ARG A N 1
ATOM 932 C CA . ARG A 1 119 ? -12.104 -9.172 9.505 1.00 95.38 119 ARG A CA 1
ATOM 933 C C . ARG A 1 119 ? -11.272 -9.064 8.233 1.00 95.38 119 ARG A C 1
ATOM 935 O O . ARG A 1 119 ? -10.078 -9.292 8.289 1.00 95.38 119 ARG A O 1
ATOM 942 N N . GLU A 1 120 ? -11.904 -8.720 7.117 1.00 95.81 120 GLU A N 1
ATOM 943 C CA . GLU A 1 120 ? -11.265 -8.604 5.804 1.00 95.81 120 GLU A CA 1
ATOM 944 C C . GLU A 1 120 ? -11.790 -7.345 5.118 1.00 95.81 120 GLU A C 1
ATOM 946 O O . GLU A 1 120 ? -13.006 -7.117 5.076 1.00 95.81 120 GLU A O 1
ATOM 951 N N . ALA A 1 121 ? -10.896 -6.519 4.585 1.00 96.12 121 ALA A N 1
ATOM 952 C CA . ALA A 1 121 ? -11.247 -5.289 3.892 1.00 96.12 121 ALA A CA 1
ATOM 953 C C . ALA A 1 121 ? -10.287 -5.005 2.731 1.00 96.12 121 ALA A C 1
ATOM 955 O O . ALA A 1 121 ? -9.129 -5.420 2.730 1.00 96.12 121 ALA A O 1
ATOM 956 N N . LEU A 1 122 ? -10.786 -4.256 1.749 1.00 96.62 122 LEU A N 1
ATOM 957 C CA . LEU A 1 122 ? -9.997 -3.740 0.638 1.00 96.62 122 LEU A CA 1
ATOM 958 C C . LEU A 1 122 ? -10.033 -2.212 0.693 1.00 96.62 122 LEU A C 1
ATOM 960 O O . LEU A 1 122 ? -11.075 -1.604 0.444 1.00 96.62 122 LEU A O 1
ATOM 964 N N . LEU A 1 123 ? -8.910 -1.595 1.051 1.00 96.31 123 LEU A N 1
ATOM 965 C CA . LEU A 1 123 ? -8.765 -0.144 1.082 1.00 96.31 123 LEU A CA 1
ATOM 966 C C . LEU A 1 123 ? -8.298 0.341 -0.286 1.00 96.31 123 LEU A C 1
ATOM 968 O O . LEU A 1 123 ? -7.273 -0.112 -0.789 1.00 96.31 123 LEU A O 1
ATOM 972 N N . ARG A 1 124 ? -9.014 1.291 -0.881 1.00 96.50 124 ARG A N 1
ATOM 973 C CA . ARG A 1 124 ? -8.571 1.929 -2.125 1.00 96.50 124 ARG A CA 1
ATOM 974 C C . ARG A 1 124 ? -7.511 2.970 -1.796 1.00 96.50 124 ARG A C 1
ATOM 976 O O . ARG A 1 124 ? -7.684 3.753 -0.865 1.00 96.50 124 ARG A O 1
ATOM 983 N N . CYS A 1 125 ? -6.465 3.056 -2.609 1.00 95.38 125 CYS A N 1
ATOM 984 C CA . CYS A 1 125 ? -5.406 4.048 -2.442 1.00 95.38 125 CYS A CA 1
ATOM 985 C C . CYS A 1 125 ? -5.945 5.485 -2.492 1.00 95.38 125 CYS A C 1
ATOM 987 O O . CYS A 1 125 ? -5.413 6.354 -1.816 1.00 95.38 125 CYS A O 1
ATOM 989 N N . GLN A 1 126 ? -7.031 5.733 -3.234 1.00 96.19 126 GLN A N 1
ATOM 990 C CA . GLN A 1 126 ? -7.682 7.049 -3.303 1.00 96.19 126 GLN A CA 1
ATOM 991 C C . GLN A 1 126 ? -8.234 7.528 -1.955 1.00 96.19 126 GLN A C 1
ATOM 993 O O . GLN A 1 126 ? -8.363 8.729 -1.751 1.00 96.19 126 GLN A O 1
ATOM 998 N N . ASP A 1 127 ? -8.568 6.605 -1.050 1.00 94.56 127 ASP A N 1
ATOM 999 C CA . ASP A 1 127 ? -9.117 6.937 0.266 1.00 94.56 127 ASP A CA 1
ATOM 1000 C C . ASP A 1 127 ? -8.005 7.102 1.328 1.00 94.56 127 ASP A C 1
ATOM 1002 O O . ASP A 1 127 ? -8.271 7.566 2.440 1.00 94.56 127 ASP A O 1
ATOM 1006 N N . VAL A 1 128 ? -6.760 6.734 0.994 1.00 95.38 128 VAL A N 1
ATOM 1007 C CA . VAL A 1 128 ? -5.594 6.715 1.887 1.00 95.38 128 VAL A CA 1
ATOM 1008 C C . VAL A 1 128 ? -4.672 7.894 1.575 1.00 95.38 128 VAL A C 1
ATOM 1010 O O . VAL A 1 128 ? -4.196 8.062 0.459 1.00 95.38 128 VAL A O 1
ATOM 1013 N N . ILE A 1 129 ? -4.360 8.687 2.596 1.00 96.06 129 ILE A N 1
ATOM 1014 C CA . ILE A 1 129 ? -3.404 9.798 2.521 1.00 96.06 129 ILE A CA 1
ATOM 1015 C C . ILE A 1 129 ? -1.986 9.292 2.788 1.00 96.06 129 ILE A C 1
ATOM 1017 O O . ILE A 1 129 ? -1.035 9.688 2.117 1.00 96.06 129 ILE A O 1
ATOM 1021 N N . SER A 1 130 ? -1.827 8.440 3.801 1.00 95.25 130 SER A N 1
ATOM 1022 C CA . SER A 1 130 ? -0.542 7.835 4.142 1.00 95.25 130 SER A CA 1
ATOM 1023 C C . SER A 1 130 ? -0.720 6.551 4.939 1.00 95.25 130 SER A C 1
ATOM 1025 O O . SER A 1 130 ? -1.725 6.364 5.625 1.00 95.25 130 SER A O 1
ATOM 1027 N N . CYS A 1 131 ? 0.284 5.683 4.875 1.00 95.00 131 CYS A N 1
ATOM 1028 C CA . CYS A 1 131 ? 0.399 4.508 5.722 1.00 95.00 131 CYS A CA 1
ATOM 1029 C C . CYS A 1 131 ? 1.746 4.522 6.450 1.00 95.00 131 CYS A C 1
ATOM 1031 O O . CYS A 1 131 ? 2.766 4.915 5.879 1.00 95.00 131 CYS A O 1
ATOM 1033 N N . SER A 1 132 ? 1.759 4.088 7.704 1.00 95.56 132 SER A N 1
ATOM 1034 C CA . SER A 1 132 ? 2.974 3.980 8.512 1.00 95.56 132 SER A CA 1
ATOM 1035 C C . SER A 1 132 ? 3.032 2.635 9.213 1.00 95.56 132 SER A C 1
ATOM 1037 O O . SER A 1 132 ? 2.031 2.180 9.769 1.00 95.56 132 SER A O 1
ATOM 1039 N N . PHE A 1 133 ? 4.211 2.023 9.209 1.00 95.19 133 PHE A N 1
ATOM 1040 C CA . PHE A 1 133 ? 4.468 0.735 9.835 1.00 95.19 133 PHE A CA 1
ATOM 1041 C C . PHE A 1 133 ? 5.893 0.689 10.376 1.00 95.19 133 PHE A C 1
ATOM 1043 O O . PHE A 1 133 ? 6.766 1.440 9.935 1.00 95.19 133 PHE A O 1
ATOM 1050 N N . GLU A 1 134 ? 6.131 -0.201 11.331 1.00 93.06 134 GLU A N 1
ATOM 1051 C CA . GLU A 1 134 ? 7.447 -0.362 11.934 1.00 93.06 134 GLU A CA 1
ATOM 1052 C C . GLU A 1 134 ? 8.281 -1.412 11.184 1.00 93.06 134 GLU A C 1
ATOM 1054 O O . GLU A 1 134 ? 7.856 -2.538 10.891 1.00 93.06 134 GLU A O 1
ATOM 1059 N N . LEU A 1 135 ? 9.513 -1.038 10.843 1.00 87.50 135 LEU A N 1
ATOM 1060 C CA . LEU A 1 135 ? 10.486 -1.947 10.255 1.00 87.50 135 LEU A CA 1
ATOM 1061 C C . LEU A 1 135 ? 11.221 -2.669 11.385 1.00 87.50 135 LEU A C 1
ATOM 1063 O O . LEU A 1 135 ? 12.172 -2.140 11.949 1.00 87.50 135 LEU 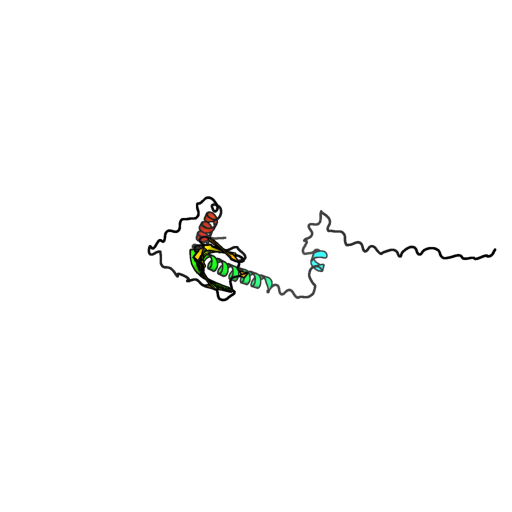A O 1
ATOM 1067 N N . ALA A 1 136 ? 10.794 -3.891 11.705 1.00 72.62 136 ALA A N 1
ATOM 1068 C CA . ALA A 1 136 ? 11.567 -4.766 12.576 1.00 72.62 136 ALA A CA 1
ATOM 1069 C C . ALA A 1 136 ? 12.899 -5.121 11.893 1.00 72.62 136 ALA A C 1
ATOM 1071 O O . ALA A 1 136 ? 12.949 -5.943 10.976 1.00 72.62 136 ALA A O 1
ATOM 1072 N N . ILE A 1 137 ? 13.982 -4.479 12.325 1.00 62.66 137 ILE A N 1
ATOM 1073 C CA . ILE A 1 137 ? 15.345 -4.841 11.944 1.00 62.66 137 ILE A CA 1
ATOM 1074 C C . ILE A 1 137 ? 15.733 -6.032 12.826 1.00 62.66 137 ILE A C 1
ATOM 1076 O O . ILE A 1 137 ? 16.186 -5.853 13.948 1.00 62.66 137 ILE A O 1
ATOM 1080 N N . GLY A 1 138 ? 15.474 -7.246 12.336 1.00 57.19 138 GLY A N 1
ATOM 1081 C CA . GLY A 1 138 ? 16.038 -8.499 12.843 1.00 57.19 138 GLY A CA 1
ATOM 1082 C C . GLY A 1 138 ? 16.013 -8.715 14.361 1.00 57.19 138 GLY A C 1
ATOM 1083 O O . GLY A 1 138 ? 17.045 -8.594 15.014 1.00 57.19 138 GLY A O 1
ATOM 1084 N N . GLN A 1 139 ? 14.886 -9.192 14.890 1.00 35.28 139 GLN A N 1
ATOM 1085 C CA . GLN A 1 139 ? 14.894 -10.172 15.979 1.00 35.28 139 GLN A CA 1
ATOM 1086 C C . GLN A 1 139 ? 13.888 -11.269 15.630 1.00 35.28 139 GLN A C 1
ATOM 1088 O O . GLN A 1 139 ? 12.726 -10.989 15.340 1.00 35.28 139 GLN A O 1
ATOM 1093 N N . GLN A 1 140 ? 14.381 -12.508 15.580 1.00 42.31 140 GLN A N 1
ATOM 1094 C CA . GLN A 1 140 ? 13.567 -13.713 15.464 1.00 42.31 140 GLN A CA 1
ATOM 1095 C C . GLN A 1 140 ? 12.466 -13.724 16.526 1.00 42.31 140 GLN A C 1
ATOM 1097 O O . GLN A 1 140 ? 12.656 -13.255 17.646 1.00 42.31 140 GLN A O 1
ATOM 1102 N N . GLU A 1 141 ? 11.333 -14.287 16.126 1.00 41.88 141 GLU A N 1
ATOM 1103 C CA . GLU A 1 141 ? 10.104 -14.452 16.887 1.00 41.88 141 GLU A CA 1
ATOM 1104 C C . GLU A 1 141 ? 10.320 -14.782 18.372 1.00 41.88 141 GLU A C 1
ATOM 1106 O O . GLU A 1 141 ? 10.761 -15.870 18.740 1.00 41.88 141 GLU A O 1
ATOM 1111 N N . ALA A 1 142 ? 9.905 -13.863 19.244 1.00 34.59 142 ALA A N 1
ATOM 1112 C CA . ALA A 1 142 ? 9.392 -14.247 20.546 1.00 34.59 142 ALA A CA 1
ATOM 1113 C C . ALA A 1 142 ? 7.903 -14.559 20.372 1.00 34.59 142 ALA A C 1
ATOM 1115 O O . ALA A 1 142 ? 7.095 -13.688 20.052 1.00 34.59 142 ALA A O 1
ATOM 1116 N N . HIS A 1 143 ? 7.579 -15.832 20.574 1.00 48.38 143 HIS A N 1
ATOM 1117 C CA . HIS A 1 143 ? 6.242 -16.385 20.718 1.00 48.38 143 HIS A CA 1
ATOM 1118 C C . HIS A 1 143 ? 5.231 -15.404 21.334 1.00 48.38 143 HIS A C 1
ATOM 1120 O O . HIS A 1 143 ? 5.212 -15.187 22.543 1.00 48.38 143 HIS A O 1
ATOM 1126 N N . SER A 1 144 ? 4.318 -14.889 20.516 1.00 41.31 144 SER A N 1
ATOM 1127 C CA . SER A 1 144 ? 2.970 -14.558 20.973 1.00 41.31 144 SER A CA 1
ATOM 1128 C C . SER A 1 144 ? 2.004 -14.643 19.799 1.00 41.31 144 SER A C 1
ATOM 1130 O O . SER A 1 144 ? 1.832 -13.723 19.007 1.00 41.31 144 SER A O 1
ATOM 1132 N N . SER A 1 145 ? 1.374 -15.808 19.679 1.00 44.34 145 SER A N 1
ATOM 1133 C CA . SER A 1 145 ? 0.154 -15.965 18.902 1.00 44.34 145 SER A CA 1
ATOM 1134 C C . SER A 1 145 ? -0.892 -14.956 19.389 1.00 44.34 145 SER A C 1
ATOM 1136 O O . SER A 1 145 ? -1.099 -14.820 20.597 1.00 44.34 145 SER A O 1
ATOM 1138 N N . PRO A 1 146 ? -1.668 -14.384 18.464 1.00 45.34 146 PRO A N 1
ATOM 1139 C CA . PRO A 1 146 ? -3.102 -14.466 18.626 1.00 45.34 146 PRO A CA 1
ATOM 1140 C C . PRO A 1 146 ? -3.700 -15.205 17.436 1.00 45.34 146 PRO A C 1
ATOM 1142 O O . PRO A 1 146 ? -3.404 -14.974 16.268 1.00 45.34 146 PRO A O 1
ATOM 1145 N N . SER A 1 147 ? -4.539 -16.157 17.802 1.00 47.16 147 SER A N 1
ATOM 1146 C CA . SER A 1 147 ? -5.417 -16.950 16.967 1.00 47.16 147 SER A CA 1
ATOM 1147 C C . SER A 1 147 ? -6.307 -16.082 16.073 1.00 47.16 147 SER A C 1
ATOM 1149 O O . SER A 1 147 ? -7.419 -15.735 16.465 1.00 47.16 147 SER A O 1
ATOM 1151 N N . CYS A 1 148 ? -5.872 -15.812 14.849 1.00 34.28 148 CYS A N 1
ATOM 1152 C CA . CYS A 1 148 ? -6.782 -15.540 13.745 1.00 34.28 148 CYS A CA 1
ATOM 1153 C C . CYS A 1 148 ? -6.545 -16.624 12.702 1.00 34.28 148 CYS A C 1
ATOM 1155 O O . CYS A 1 148 ? -5.467 -16.769 12.131 1.00 34.28 148 CYS A O 1
ATOM 1157 N N . LEU A 1 149 ? -7.555 -17.478 12.579 1.00 42.53 149 LEU A N 1
ATOM 1158 C CA . LEU A 1 149 ? -7.629 -18.572 11.631 1.00 42.53 149 LEU A CA 1
ATOM 1159 C C . LEU A 1 149 ? -7.215 -18.077 10.247 1.00 42.53 149 LEU A C 1
ATOM 1161 O O . LEU A 1 149 ? -7.799 -17.128 9.730 1.00 42.53 149 LEU A O 1
ATOM 1165 N N . ARG A 1 150 ? -6.245 -18.786 9.662 1.00 46.16 150 ARG A N 1
ATOM 1166 C CA . ARG A 1 150 ? -6.017 -18.841 8.218 1.00 46.16 150 ARG A CA 1
ATOM 1167 C C . ARG A 1 150 ? -7.367 -18.734 7.494 1.00 46.16 150 ARG A C 1
ATOM 1169 O O . ARG A 1 150 ? -8.270 -19.508 7.841 1.00 46.16 150 ARG A O 1
ATOM 1176 N N . PRO A 1 151 ? -7.521 -17.873 6.476 1.00 37.59 151 PRO A N 1
ATOM 1177 C CA . PRO A 1 151 ? -8.586 -18.068 5.512 1.00 37.59 151 PRO A CA 1
ATOM 1178 C C . PRO A 1 151 ? -8.490 -19.517 5.035 1.00 37.59 151 PRO A C 1
ATOM 1180 O O . PRO A 1 151 ? -7.408 -20.002 4.695 1.00 37.59 151 PRO A O 1
ATOM 1183 N N . SER A 1 152 ? 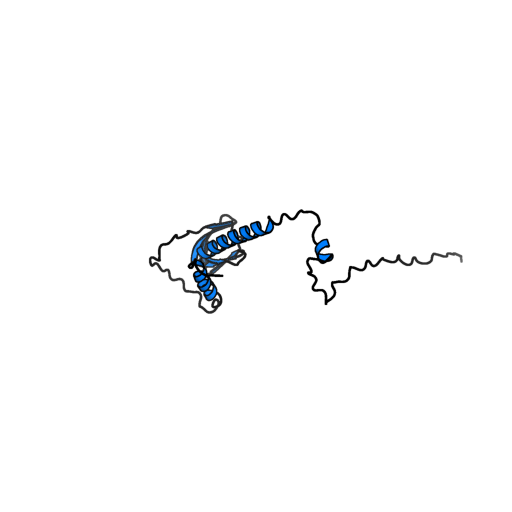-9.602 -20.246 5.100 1.00 37.66 152 SER A N 1
ATOM 1184 C CA . SER A 1 152 ? -9.693 -21.603 4.571 1.00 37.66 152 SER A CA 1
ATOM 1185 C C . SER A 1 152 ? -9.032 -21.650 3.193 1.00 37.66 152 SER A C 1
ATOM 1187 O O . SER A 1 152 ? -9.403 -20.870 2.316 1.00 37.66 152 SER A O 1
ATOM 1189 N N . LEU A 1 153 ? -8.079 -22.571 3.040 1.00 42.44 153 LEU A N 1
ATOM 1190 C CA . LEU A 1 153 ? -7.174 -22.811 1.906 1.00 42.44 153 LEU A CA 1
ATOM 1191 C C . LEU A 1 153 ? -7.837 -23.038 0.522 1.00 42.44 153 LEU A C 1
ATOM 1193 O O . LEU A 1 153 ? -7.208 -23.581 -0.379 1.00 42.44 153 LEU A O 1
ATOM 1197 N N . SER A 1 154 ? -9.095 -22.654 0.308 1.00 42.19 154 SER A N 1
ATOM 1198 C CA . SER A 1 154 ? -9.841 -22.969 -0.917 1.00 42.19 154 SER A CA 1
ATOM 1199 C C . SER A 1 154 ? -9.802 -21.890 -2.006 1.00 42.19 154 SER A C 1
ATOM 1201 O O . SER A 1 154 ? -10.297 -22.145 -3.098 1.00 42.19 154 SER A O 1
ATOM 1203 N N . SER A 1 155 ? -9.196 -20.719 -1.764 1.00 38.12 155 SER A N 1
ATOM 1204 C CA . SER A 1 155 ? -9.189 -19.610 -2.741 1.00 38.12 155 SER A CA 1
ATOM 1205 C C . SER A 1 155 ? -7.798 -19.125 -3.178 1.00 38.12 155 SER A C 1
ATOM 1207 O O . SER A 1 155 ? -7.688 -18.519 -4.238 1.00 38.12 155 SER A O 1
ATOM 1209 N N . CYS A 1 156 ? -6.727 -19.380 -2.415 1.00 40.94 156 CYS A N 1
ATOM 1210 C CA . CYS A 1 156 ? -5.428 -18.711 -2.626 1.00 40.94 156 CYS A CA 1
ATOM 1211 C C . CYS A 1 156 ? -4.243 -19.657 -2.899 1.00 40.94 156 CYS A C 1
ATOM 1213 O O . CYS A 1 156 ? -3.096 -19.280 -2.678 1.00 40.94 156 CYS A O 1
ATOM 1215 N N . GLN A 1 157 ? -4.474 -20.869 -3.419 1.00 38.28 157 GLN A N 1
ATOM 1216 C CA . GLN A 1 157 ? -3.378 -21.804 -3.743 1.00 38.28 157 GLN A CA 1
ATOM 1217 C C . GLN A 1 157 ? -2.450 -21.315 -4.874 1.00 38.28 157 GLN A C 1
ATOM 1219 O O . GLN A 1 157 ? -1.382 -21.883 -5.079 1.00 38.28 157 GLN A O 1
ATOM 1224 N N . ALA A 1 158 ? -2.814 -20.251 -5.595 1.00 42.88 158 ALA A N 1
ATOM 1225 C CA . ALA A 1 158 ? -1.972 -19.685 -6.648 1.00 42.88 158 ALA A CA 1
ATOM 1226 C C . ALA A 1 158 ? -0.922 -18.671 -6.142 1.00 42.88 158 ALA A C 1
ATOM 1228 O O . ALA A 1 158 ? 0.013 -18.373 -6.881 1.00 42.88 158 ALA A O 1
ATOM 1229 N N . GLN A 1 159 ? -1.046 -18.142 -4.916 1.00 46.34 159 GLN A N 1
ATOM 1230 C CA . GLN A 1 159 ? -0.201 -17.033 -4.436 1.00 46.34 159 GLN A CA 1
ATOM 1231 C C . GLN A 1 159 ? 0.888 -17.447 -3.435 1.00 46.34 159 GLN A C 1
ATOM 1233 O O . GLN A 1 159 ? 1.942 -16.814 -3.415 1.00 46.34 159 GLN A O 1
ATOM 1238 N N . GLU A 1 160 ? 0.706 -18.539 -2.679 1.00 44.19 160 GLU A N 1
ATOM 1239 C CA . GLU A 1 160 ? 1.732 -19.038 -1.740 1.00 44.19 160 GLU A CA 1
ATOM 1240 C C . GLU A 1 160 ? 3.044 -19.407 -2.467 1.00 44.19 160 GLU A C 1
ATOM 1242 O O . GLU A 1 160 ? 4.131 -19.048 -2.022 1.00 44.19 160 GLU A O 1
ATOM 1247 N N . HIS A 1 161 ? 2.956 -19.987 -3.671 1.00 37.22 161 HIS A N 1
ATOM 1248 C CA . HIS A 1 161 ? 4.133 -20.336 -4.482 1.00 37.22 161 HIS A CA 1
ATOM 1249 C C . HIS A 1 161 ? 4.943 -19.129 -4.994 1.00 37.22 161 HIS A C 1
ATOM 1251 O O . HIS A 1 161 ? 6.108 -19.296 -5.375 1.00 37.22 161 HIS A O 1
ATOM 1257 N N . VAL A 1 162 ? 4.344 -17.932 -5.039 1.00 47.34 162 VAL A N 1
ATOM 1258 C CA . VAL A 1 162 ? 5.011 -16.702 -5.500 1.00 47.34 162 VAL A CA 1
ATOM 1259 C C . VAL A 1 162 ? 5.780 -16.054 -4.350 1.00 47.34 162 VAL A C 1
ATOM 1261 O O . VAL A 1 162 ? 6.921 -15.637 -4.545 1.00 47.34 162 VAL A O 1
ATOM 1264 N N . CYS A 1 163 ? 5.204 -16.036 -3.145 1.00 44.34 163 CYS A N 1
ATOM 1265 C CA . CYS A 1 163 ? 5.852 -15.505 -1.945 1.00 44.34 163 CYS A CA 1
ATOM 1266 C C . CYS A 1 163 ? 7.062 -16.356 -1.521 1.00 44.34 163 CYS A C 1
ATOM 1268 O O . CYS A 1 163 ? 8.134 -15.802 -1.274 1.00 44.34 163 CYS A O 1
ATOM 1270 N N . ASP A 1 164 ? 6.940 -17.688 -1.555 1.00 46.94 164 ASP A N 1
ATOM 1271 C CA . ASP A 1 164 ? 8.049 -18.591 -1.212 1.00 46.94 164 ASP A CA 1
ATOM 1272 C C . ASP A 1 164 ? 9.203 -18.524 -2.227 1.00 46.94 164 ASP A C 1
ATOM 1274 O O . ASP A 1 164 ? 10.377 -18.620 -1.858 1.00 46.94 164 ASP A O 1
ATOM 1278 N N . ASN A 1 165 ? 8.902 -18.302 -3.515 1.00 43.72 165 ASN A N 1
ATOM 1279 C CA . ASN A 1 165 ? 9.947 -18.101 -4.522 1.00 43.72 165 ASN A CA 1
ATOM 1280 C C . ASN A 1 165 ? 10.648 -16.749 -4.364 1.00 43.72 165 ASN A C 1
ATOM 1282 O O . ASN A 1 165 ? 11.867 -16.694 -4.506 1.00 43.72 165 ASN A O 1
ATOM 1286 N N . LEU A 1 166 ? 9.933 -15.667 -4.037 1.00 50.09 166 LEU A N 1
ATOM 1287 C CA . LEU A 1 166 ? 10.551 -14.344 -3.893 1.00 50.09 166 LEU A CA 1
ATOM 1288 C C . LEU A 1 166 ? 11.495 -14.270 -2.682 1.00 50.09 166 LEU A C 1
ATOM 1290 O O . LEU A 1 166 ? 12.551 -13.642 -2.767 1.00 50.09 166 LEU A O 1
ATOM 1294 N N . GLN A 1 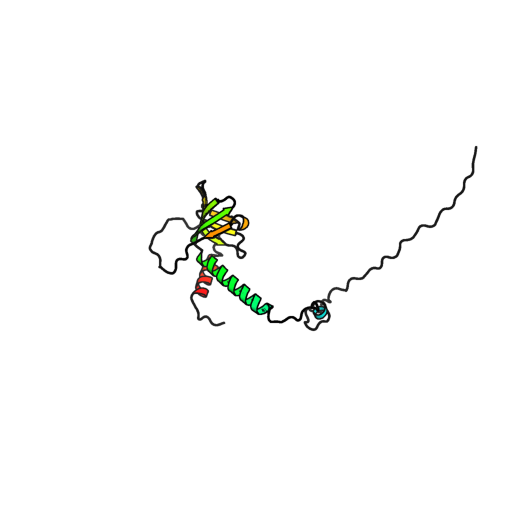167 ? 11.173 -14.975 -1.593 1.00 51.69 167 GLN A N 1
ATOM 1295 C CA . GLN A 1 167 ? 12.039 -15.081 -0.413 1.00 51.69 167 GLN A CA 1
ATOM 1296 C C . GLN A 1 167 ? 13.414 -15.689 -0.761 1.00 51.69 167 GLN A C 1
ATOM 1298 O O . GLN A 1 167 ? 14.443 -15.268 -0.221 1.00 51.69 167 GLN A O 1
ATOM 1303 N N . LYS A 1 168 ? 13.440 -16.632 -1.715 1.00 48.62 168 LYS A N 1
ATOM 1304 C CA . LYS A 1 168 ? 14.652 -17.304 -2.209 1.00 48.62 168 LYS A CA 1
ATOM 1305 C C . LYS A 1 168 ? 15.556 -16.389 -3.046 1.00 48.62 168 LYS A C 1
ATOM 1307 O O . LYS A 1 168 ? 16.768 -16.556 -3.014 1.00 48.62 168 LYS A O 1
ATOM 1312 N N . TYR A 1 169 ? 14.998 -15.402 -3.750 1.00 47.00 169 TYR A N 1
ATOM 1313 C CA . TYR A 1 169 ? 15.773 -14.454 -4.570 1.00 47.00 169 TYR A CA 1
ATOM 1314 C C . TYR A 1 169 ? 16.328 -13.256 -3.784 1.00 47.00 169 TYR A C 1
ATOM 1316 O O . TYR A 1 169 ? 17.185 -12.535 -4.284 1.00 47.00 169 TYR A O 1
ATOM 1324 N N . ILE A 1 170 ? 15.856 -13.021 -2.557 1.00 51.62 170 ILE A N 1
ATOM 1325 C CA . ILE A 1 170 ? 16.274 -11.872 -1.735 1.00 51.62 170 ILE A CA 1
ATOM 1326 C C . ILE A 1 170 ? 17.434 -12.226 -0.790 1.00 51.62 170 ILE A C 1
ATOM 1328 O O . ILE A 1 170 ? 18.169 -11.335 -0.370 1.00 51.62 170 ILE A O 1
ATOM 1332 N N . THR A 1 171 ? 17.617 -13.506 -0.461 1.00 50.09 171 THR A N 1
ATOM 1333 C CA . THR A 1 171 ? 18.583 -13.963 0.555 1.00 50.09 171 THR A CA 1
ATOM 1334 C C . THR A 1 171 ? 19.919 -14.458 0.003 1.00 50.09 171 THR A C 1
ATOM 1336 O O . THR A 1 171 ? 20.825 -14.703 0.796 1.00 50.09 171 THR A O 1
ATOM 1339 N N . ASP A 1 172 ? 20.083 -14.545 -1.319 1.00 41.94 172 ASP A N 1
ATOM 1340 C CA . ASP A 1 172 ? 21.294 -15.089 -1.939 1.00 41.94 172 ASP A CA 1
ATOM 1341 C C . ASP A 1 172 ? 21.983 -14.034 -2.832 1.00 41.94 172 ASP A C 1
ATOM 1343 O O . ASP A 1 172 ? 21.561 -13.814 -3.969 1.00 41.94 172 ASP A O 1
ATOM 1347 N N . PRO A 1 173 ? 23.044 -13.344 -2.366 1.00 48.97 173 PRO A N 1
ATOM 1348 C CA . PRO A 1 173 ? 23.772 -12.354 -3.168 1.00 48.97 173 PRO A CA 1
ATOM 1349 C C . PRO A 1 173 ? 24.668 -12.979 -4.261 1.00 48.97 173 PRO A C 1
ATOM 1351 O O . PRO A 1 173 ? 25.516 -12.287 -4.819 1.00 48.97 173 PRO A O 1
ATOM 1354 N N . ALA A 1 174 ? 24.524 -14.279 -4.554 1.00 50.59 174 ALA A N 1
ATOM 1355 C CA . ALA A 1 174 ? 25.447 -15.050 -5.392 1.00 50.59 174 ALA A CA 1
ATOM 1356 C C . ALA A 1 174 ? 24.778 -15.946 -6.460 1.00 50.59 174 ALA A C 1
ATOM 1358 O O . ALA A 1 174 ? 25.371 -16.942 -6.876 1.00 50.59 174 ALA A O 1
ATOM 1359 N N . ALA A 1 175 ? 23.575 -15.621 -6.944 1.00 39.72 175 ALA A N 1
ATOM 1360 C CA . ALA A 1 175 ? 23.012 -16.315 -8.108 1.00 39.72 175 ALA A CA 1
ATOM 1361 C C . ALA A 1 175 ? 23.593 -15.737 -9.424 1.00 39.72 175 ALA A C 1
ATOM 1363 O O . ALA A 1 175 ? 23.459 -14.534 -9.655 1.00 39.72 175 ALA A O 1
ATOM 1364 N N . PRO A 1 176 ? 24.251 -16.543 -10.285 1.00 52.28 176 PRO A N 1
ATOM 1365 C CA . PRO A 1 176 ? 24.740 -16.083 -11.583 1.00 52.28 176 PRO A CA 1
ATOM 1366 C C . PRO A 1 176 ? 23.587 -15.947 -12.593 1.00 52.28 176 PRO A C 1
ATOM 1368 O O . PRO A 1 176 ? 22.598 -16.678 -12.502 1.00 52.28 176 PRO A O 1
ATOM 1371 N N . LEU A 1 177 ? 23.751 -15.004 -13.531 1.00 43.78 177 LEU A N 1
ATOM 1372 C CA . LEU A 1 177 ? 22.860 -14.726 -14.669 1.00 43.78 177 LEU A CA 1
ATOM 1373 C C . LEU A 1 177 ? 22.595 -15.958 -15.547 1.00 43.78 177 LEU A C 1
ATOM 1375 O O . LEU A 1 177 ? 23.562 -16.711 -15.811 1.00 43.78 177 LEU A O 1
#

pLDDT: mean 70.45, std 22.55, range [33.28, 97.19]

Organism: Anabarilius grahami (NCBI:txid495550)